Protein AF-A0A1C6P1R4-F1 (afdb_monomer_lite)

pLDDT: mean 86.48, std 16.39, range [34.47, 97.62]

Foldseek 3Di:
DPPQPPQDPFQQLLLCLLVVLCVVLVHDLQRLQVLLVVVVRHDGSVRNVCSNVSSDDDDPVRLCSSCVSSVHDSCSSTDDDDPPPDPPDDPPDDDD

Sequence (96 aa):
MPHSPRTGPVTHHVAARLRDLRERAGLSTPELARRLTASGWPTTQPTVTKTEMGQRRIDVEELAALALVLGVRPADLLPPAPPDAREDGTPKEKEK

Radius of gyration: 15.38 Å; chains: 1; bounding box: 43×32×36 Å

Structure (mmCIF, N/CA/C/O backbone):
data_AF-A0A1C6P1R4-F1
#
_entry.id   AF-A0A1C6P1R4-F1
#
loop_
_atom_site.group_PDB
_atom_site.id
_atom_site.type_symbol
_a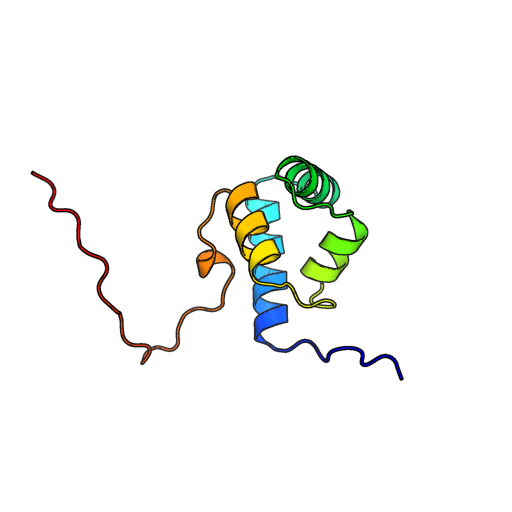tom_site.label_atom_id
_atom_site.label_alt_id
_atom_site.label_comp_id
_atom_site.label_asym_id
_atom_site.label_entity_id
_atom_site.label_seq_id
_atom_site.pdbx_PDB_ins_code
_atom_site.Cartn_x
_atom_site.Cartn_y
_atom_site.Cartn_z
_atom_site.occupancy
_atom_site.B_iso_or_equiv
_atom_site.auth_seq_id
_atom_site.auth_comp_id
_atom_site.auth_asym_id
_atom_site.auth_atom_id
_atom_site.pdbx_PDB_model_num
ATOM 1 N N . MET A 1 1 ? 23.351 -1.338 13.683 1.00 34.47 1 MET A N 1
ATOM 2 C CA . MET A 1 1 ? 23.146 -0.568 12.437 1.00 34.47 1 MET A CA 1
ATOM 3 C C . MET A 1 1 ? 21.750 -0.895 11.921 1.00 34.47 1 MET A C 1
ATOM 5 O O . MET A 1 1 ? 21.557 -2.047 11.555 1.00 34.47 1 MET A O 1
ATOM 9 N N . PRO A 1 2 ? 20.755 0.007 11.935 1.00 37.53 2 PRO A N 1
ATOM 10 C CA . PRO A 1 2 ? 19.500 -0.292 11.261 1.00 37.53 2 PRO A CA 1
ATOM 11 C C . PRO A 1 2 ? 19.756 -0.224 9.752 1.00 37.53 2 PRO A C 1
ATOM 13 O O . PRO A 1 2 ? 20.123 0.821 9.215 1.00 37.53 2 PRO A O 1
ATOM 16 N N . HIS A 1 3 ? 19.627 -1.355 9.064 1.00 48.66 3 HIS A N 1
ATOM 17 C CA . HIS A 1 3 ? 19.626 -1.386 7.609 1.00 48.66 3 HIS A CA 1
ATOM 18 C C . HIS A 1 3 ? 18.308 -0.768 7.140 1.00 48.66 3 HIS A C 1
ATOM 20 O O . HIS A 1 3 ? 17.305 -1.469 7.046 1.00 48.66 3 HIS A O 1
ATOM 26 N N . SER A 1 4 ? 18.275 0.537 6.864 1.00 49.50 4 SER A N 1
ATOM 27 C CA . SER A 1 4 ? 17.181 1.094 6.063 1.00 49.50 4 SER A CA 1
ATOM 28 C C . SER A 1 4 ? 17.212 0.380 4.711 1.00 49.50 4 SER A C 1
ATOM 30 O O . SER A 1 4 ? 18.217 0.497 3.997 1.00 49.50 4 SER A O 1
ATOM 32 N N . PRO A 1 5 ? 16.187 -0.405 4.336 1.00 55.50 5 PRO A N 1
ATOM 33 C CA . PRO A 1 5 ? 16.207 -1.048 3.040 1.00 55.50 5 PRO A CA 1
ATOM 34 C C . PRO A 1 5 ? 16.054 0.056 1.998 1.00 55.50 5 PRO A C 1
ATOM 36 O O . PRO A 1 5 ? 15.025 0.721 1.948 1.00 55.50 5 PRO A O 1
ATOM 39 N N . ARG A 1 6 ? 17.074 0.251 1.153 1.00 67.44 6 ARG A N 1
ATOM 40 C CA . ARG A 1 6 ? 16.889 0.961 -0.118 1.00 67.44 6 ARG A CA 1
ATOM 41 C C . ARG A 1 6 ? 15.767 0.237 -0.861 1.00 67.44 6 ARG A C 1
ATOM 43 O O . ARG A 1 6 ? 15.935 -0.902 -1.315 1.00 67.44 6 ARG A O 1
ATOM 50 N N . THR A 1 7 ? 14.589 0.842 -0.888 1.00 81.31 7 THR A N 1
ATOM 51 C CA . THR A 1 7 ? 13.452 0.338 -1.645 1.00 81.31 7 THR A CA 1
ATOM 52 C C . THR A 1 7 ? 13.759 0.479 -3.128 1.00 81.31 7 THR A C 1
ATOM 54 O O . THR A 1 7 ? 14.310 1.480 -3.578 1.00 81.31 7 THR A O 1
ATOM 57 N N . GLY A 1 8 ? 13.502 -0.594 -3.875 1.00 88.75 8 GLY A N 1
ATOM 58 C CA . GLY A 1 8 ? 13.845 -0.693 -5.292 1.00 88.75 8 GLY A CA 1
ATOM 59 C C . GLY A 1 8 ? 12.718 -0.197 -6.203 1.00 88.75 8 GLY A C 1
ATOM 60 O O . GLY A 1 8 ? 11.644 0.161 -5.712 1.00 88.75 8 GLY A O 1
ATOM 61 N N . PRO A 1 9 ? 12.920 -0.225 -7.531 1.00 90.25 9 PRO A N 1
ATOM 62 C CA . PRO A 1 9 ? 11.914 0.202 -8.508 1.00 90.25 9 PRO A CA 1
ATOM 63 C C . PRO A 1 9 ? 10.607 -0.596 -8.396 1.00 90.25 9 PRO A C 1
ATOM 65 O O . PRO A 1 9 ? 9.529 -0.016 -8.475 1.00 90.25 9 PRO A O 1
ATOM 68 N N . VAL A 1 10 ? 10.688 -1.900 -8.107 1.00 91.81 10 VAL A N 1
ATOM 69 C CA . VAL A 1 10 ? 9.507 -2.753 -7.889 1.00 91.81 10 VAL A CA 1
ATOM 70 C C . VAL A 1 10 ? 8.678 -2.258 -6.706 1.00 91.81 10 VAL A C 1
ATOM 72 O O . VAL A 1 10 ? 7.463 -2.149 -6.814 1.00 91.81 10 VAL A O 1
ATOM 75 N N . THR A 1 11 ? 9.314 -1.891 -5.588 1.00 93.62 11 THR A N 1
ATOM 76 C CA . THR A 1 11 ? 8.575 -1.389 -4.423 1.00 93.62 11 THR A CA 1
ATOM 77 C C . THR A 1 11 ? 7.861 -0.075 -4.724 1.00 93.62 11 THR A C 1
ATOM 79 O O . THR A 1 11 ? 6.720 0.098 -4.314 1.00 93.62 11 THR A O 1
ATOM 82 N N . HIS A 1 12 ? 8.497 0.830 -5.472 1.00 94.00 12 HIS A N 1
ATOM 83 C CA . HIS A 1 12 ? 7.864 2.087 -5.878 1.00 94.00 12 HIS A CA 1
ATOM 84 C C . HIS A 1 12 ? 6.696 1.858 -6.844 1.00 94.00 12 HIS A C 1
ATOM 86 O O . HIS A 1 12 ? 5.678 2.536 -6.731 1.00 94.00 12 HIS A O 1
ATOM 92 N N . HIS A 1 13 ? 6.809 0.880 -7.750 1.00 95.19 13 HIS A N 1
ATOM 93 C CA . HIS A 1 13 ? 5.705 0.496 -8.627 1.00 95.19 13 HIS A CA 1
ATOM 94 C C . HIS A 1 13 ? 4.507 0.000 -7.817 1.00 95.19 13 HIS A C 1
ATOM 96 O O . HIS A 1 13 ? 3.404 0.518 -7.972 1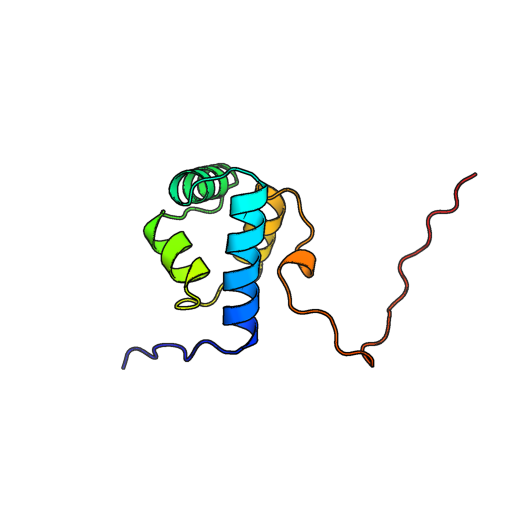.00 95.19 13 HIS A O 1
ATOM 102 N N . VAL A 1 14 ? 4.737 -0.952 -6.910 1.00 96.00 14 VAL A N 1
ATOM 103 C CA . VAL A 1 14 ? 3.687 -1.500 -6.043 1.00 96.00 14 VAL A CA 1
ATOM 104 C C . VAL A 1 14 ? 3.052 -0.399 -5.194 1.00 96.00 14 VAL A C 1
ATOM 106 O O . VAL A 1 14 ? 1.834 -0.344 -5.080 1.00 96.00 14 VAL A O 1
ATOM 109 N N . ALA A 1 15 ? 3.854 0.512 -4.641 1.00 96.00 15 ALA A N 1
ATOM 110 C CA . ALA A 1 15 ? 3.378 1.643 -3.849 1.00 96.00 15 ALA A CA 1
ATOM 111 C C . ALA A 1 15 ? 2.437 2.565 -4.647 1.00 96.00 15 ALA A C 1
ATOM 113 O O . ALA A 1 15 ? 1.336 2.884 -4.192 1.00 96.00 15 ALA A O 1
ATOM 114 N N . ALA A 1 16 ? 2.838 2.941 -5.865 1.00 96.44 16 ALA A N 1
ATOM 115 C CA . ALA A 1 16 ? 2.015 3.749 -6.760 1.00 96.44 16 ALA A CA 1
ATOM 116 C C . ALA A 1 16 ? 0.738 3.007 -7.183 1.00 96.44 16 ALA A C 1
ATOM 118 O O . ALA A 1 16 ? -0.347 3.590 -7.207 1.00 96.44 16 ALA A O 1
ATOM 119 N N . ARG A 1 17 ? 0.856 1.708 -7.479 1.00 97.19 17 ARG A N 1
ATOM 120 C CA . ARG A 1 17 ? -0.263 0.879 -7.924 1.00 97.19 17 ARG A CA 1
ATOM 121 C C . ARG A 1 17 ? -1.282 0.643 -6.816 1.00 97.19 17 ARG A C 1
ATOM 123 O O . ARG A 1 17 ? -2.479 0.746 -7.063 1.00 97.19 17 ARG A O 1
ATOM 130 N N . LEU A 1 18 ? -0.811 0.411 -5.594 1.00 97.19 18 LEU A N 1
ATOM 131 C CA . LEU A 1 18 ? -1.635 0.329 -4.395 1.00 97.19 18 LEU A CA 1
ATOM 132 C C . LEU A 1 18 ? -2.461 1.604 -4.207 1.00 97.19 18 LEU A C 1
ATOM 134 O O . LEU A 1 18 ? -3.669 1.525 -3.990 1.00 97.19 18 LEU A O 1
ATOM 138 N N . ARG A 1 19 ? -1.823 2.773 -4.327 1.00 97.44 19 ARG A N 1
ATOM 139 C CA . ARG A 1 19 ? -2.507 4.059 -4.187 1.00 97.44 19 ARG A CA 1
ATOM 140 C C . ARG A 1 19 ? -3.608 4.245 -5.232 1.00 97.44 19 ARG A C 1
ATOM 142 O O . ARG A 1 19 ? -4.730 4.576 -4.862 1.00 97.44 19 ARG A O 1
ATOM 149 N N . ASP A 1 20 ? -3.306 3.994 -6.505 1.00 97.62 20 ASP A N 1
ATOM 150 C CA . ASP A 1 20 ? -4.283 4.099 -7.599 1.00 97.62 20 ASP A CA 1
ATOM 151 C C . ASP A 1 20 ? -5.475 3.151 -7.386 1.00 97.62 20 ASP A C 1
ATOM 153 O O . ASP A 1 20 ? -6.627 3.569 -7.477 1.00 97.62 20 ASP A O 1
ATOM 157 N N . LEU A 1 21 ? -5.220 1.890 -7.026 1.00 97.44 21 LEU A N 1
ATOM 158 C CA . LEU A 1 21 ? -6.282 0.919 -6.757 1.00 97.44 21 LEU A CA 1
ATOM 159 C C . LEU A 1 21 ? -7.122 1.299 -5.531 1.00 97.44 21 LEU A C 1
ATOM 161 O O . LEU A 1 21 ? -8.346 1.177 -5.569 1.00 97.44 21 LEU A O 1
ATOM 165 N N . ARG A 1 22 ? -6.493 1.810 -4.466 1.00 97.19 22 ARG A N 1
ATOM 166 C CA . ARG A 1 22 ? -7.201 2.304 -3.277 1.00 97.19 22 ARG A CA 1
ATOM 167 C C . ARG A 1 22 ? -8.130 3.467 -3.629 1.00 97.19 22 ARG A C 1
ATOM 169 O O . ARG A 1 22 ? -9.281 3.481 -3.192 1.00 97.19 22 ARG A O 1
ATOM 176 N N . GLU A 1 23 ? -7.639 4.432 -4.403 1.00 97.19 23 GLU A N 1
ATOM 177 C CA . GLU A 1 23 ? -8.412 5.600 -4.838 1.00 97.19 23 GLU A CA 1
ATOM 178 C C . GLU A 1 23 ? -9.578 5.189 -5.753 1.00 97.19 23 GLU A C 1
ATOM 180 O O . GLU A 1 23 ? -10.701 5.645 -5.544 1.00 97.19 23 GLU A O 1
ATOM 185 N N . ARG A 1 24 ? -9.367 4.245 -6.683 1.00 96.62 24 ARG A N 1
ATOM 186 C CA . ARG A 1 24 ? -10.437 3.669 -7.524 1.00 96.62 24 ARG A CA 1
ATOM 187 C C . ARG A 1 24 ? -11.498 2.919 -6.726 1.00 96.62 24 ARG A C 1
ATOM 189 O O . ARG A 1 24 ? -12.669 2.963 -7.084 1.00 96.62 24 ARG A O 1
ATOM 196 N N . ALA A 1 25 ? -11.100 2.259 -5.642 1.00 94.75 25 ALA A N 1
ATOM 197 C CA . ALA A 1 25 ? -12.017 1.601 -4.718 1.00 94.75 25 ALA A CA 1
ATOM 198 C C . ALA A 1 25 ? -12.759 2.590 -3.791 1.00 94.75 25 ALA A C 1
ATOM 200 O O . ALA A 1 25 ? -13.562 2.162 -2.961 1.00 94.75 25 ALA A O 1
ATOM 201 N N . GLY A 1 26 ? -12.488 3.900 -3.888 1.00 96.56 26 GLY A N 1
ATOM 202 C CA . GLY A 1 26 ? -13.107 4.928 -3.048 1.00 96.56 26 GLY A CA 1
ATOM 203 C C . GLY A 1 26 ? -12.690 4.852 -1.577 1.00 96.56 26 GLY A C 1
ATOM 204 O O . GLY A 1 26 ? -13.411 5.329 -0.702 1.00 96.56 26 GLY A O 1
ATOM 205 N N . LEU A 1 27 ? -11.548 4.226 -1.278 1.00 96.56 27 LEU A N 1
ATOM 206 C CA . LEU A 1 27 ? -11.093 4.004 0.093 1.00 96.56 27 LEU A CA 1
ATOM 207 C C . LEU A 1 27 ? -10.127 5.096 0.532 1.00 96.56 27 LEU A C 1
ATOM 209 O O . LEU A 1 27 ? -9.192 5.455 -0.180 1.00 96.56 27 LEU 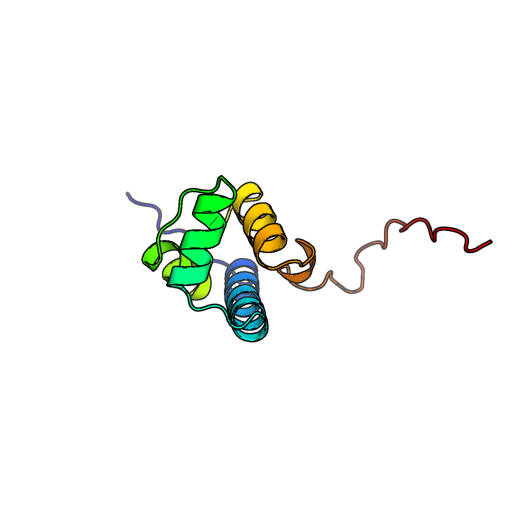A O 1
ATOM 213 N N . SER A 1 28 ? -10.287 5.585 1.757 1.00 97.12 28 SER A N 1
ATOM 214 C CA . SER A 1 28 ? -9.255 6.389 2.409 1.00 97.12 28 SER A CA 1
ATOM 215 C C . SER A 1 28 ? -8.135 5.485 2.948 1.00 97.12 28 SER A C 1
ATOM 217 O O . SER A 1 28 ? -8.341 4.295 3.194 1.00 97.12 28 SER A O 1
ATOM 219 N N . THR A 1 29 ? -6.934 6.027 3.161 1.00 96.56 29 THR A N 1
ATOM 220 C CA . THR A 1 29 ? -5.823 5.290 3.792 1.00 96.56 29 THR A CA 1
ATOM 221 C C . THR A 1 29 ? -6.196 4.645 5.143 1.00 96.56 29 THR A C 1
ATOM 223 O O . THR A 1 29 ? -5.876 3.470 5.333 1.00 96.56 29 THR A O 1
ATOM 226 N N . PRO A 1 30 ? -6.883 5.329 6.089 1.00 97.19 30 PRO A N 1
ATOM 227 C CA . PRO A 1 30 ? -7.303 4.685 7.337 1.00 97.19 30 PRO A 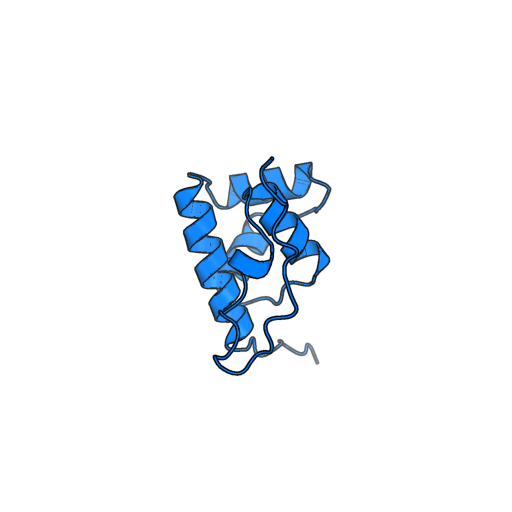CA 1
ATOM 228 C C . PRO A 1 30 ? -8.387 3.619 7.129 1.00 97.19 30 PRO A C 1
ATOM 230 O O . PRO A 1 30 ? -8.382 2.617 7.841 1.00 97.19 30 PRO A O 1
ATOM 233 N N . GLU A 1 31 ? -9.272 3.777 6.139 1.00 97.38 31 GLU A N 1
ATOM 234 C CA . GLU A 1 31 ? -10.268 2.751 5.813 1.00 97.38 31 GLU A CA 1
ATOM 235 C C . GLU A 1 31 ? -9.604 1.477 5.280 1.00 97.38 31 GLU A C 1
ATOM 237 O O . GLU A 1 31 ? -9.948 0.377 5.710 1.00 97.38 31 GLU A O 1
ATOM 242 N N . LEU A 1 32 ? -8.602 1.616 4.405 1.00 96.69 32 LEU A N 1
ATOM 243 C CA . LEU A 1 32 ? -7.810 0.482 3.932 1.00 96.69 32 LEU A CA 1
ATOM 244 C C . LEU A 1 32 ? -7.114 -0.234 5.099 1.00 96.69 32 LEU A C 1
ATOM 246 O O . LEU A 1 32 ? -7.193 -1.456 5.200 1.00 96.69 32 LEU A O 1
ATOM 250 N N . ALA A 1 33 ? -6.492 0.514 6.016 1.00 97.19 33 ALA A N 1
ATOM 251 C CA . ALA A 1 33 ? -5.851 -0.066 7.198 1.00 97.19 33 ALA A CA 1
ATOM 252 C C . ALA A 1 33 ? -6.845 -0.846 8.080 1.00 97.19 33 ALA A C 1
ATOM 254 O O . ALA A 1 33 ? -6.540 -1.945 8.552 1.00 97.19 33 ALA A O 1
ATOM 255 N N . ARG A 1 34 ? -8.055 -0.302 8.266 1.00 97.38 34 ARG A N 1
ATOM 256 C CA . ARG A 1 34 ? -9.130 -0.959 9.017 1.00 97.38 34 ARG A CA 1
ATOM 257 C C . ARG A 1 34 ? -9.570 -2.259 8.348 1.00 97.38 34 ARG A C 1
ATOM 259 O O . ARG A 1 34 ? -9.715 -3.266 9.034 1.00 97.38 34 ARG A O 1
ATOM 266 N N . ARG A 1 35 ? -9.755 -2.254 7.026 1.00 96.69 35 ARG A N 1
ATOM 267 C CA . ARG A 1 35 ? -10.164 -3.445 6.265 1.00 96.69 35 ARG A CA 1
ATOM 268 C C . ARG A 1 35 ? -9.098 -4.535 6.263 1.00 96.69 35 ARG A C 1
ATOM 270 O O . ARG A 1 35 ? -9.445 -5.690 6.463 1.00 96.69 35 ARG A O 1
ATOM 277 N N . LEU A 1 36 ? -7.824 -4.168 6.122 1.00 96.00 36 LEU A N 1
ATOM 278 C CA . LEU A 1 36 ? -6.700 -5.103 6.255 1.00 96.00 36 LEU A CA 1
ATOM 279 C C . LEU A 1 36 ? -6.662 -5.745 7.643 1.00 96.00 36 LEU A C 1
ATOM 281 O O . LEU A 1 36 ? -6.549 -6.960 7.772 1.00 96.00 36 LEU A O 1
ATOM 285 N N . THR A 1 37 ? -6.848 -4.940 8.689 1.00 95.69 37 THR A N 1
ATOM 286 C CA . THR A 1 37 ? -6.907 -5.459 10.062 1.00 95.69 37 THR A CA 1
ATOM 287 C C . THR A 1 37 ? -8.093 -6.408 10.246 1.00 95.69 37 THR A C 1
ATOM 289 O O . THR A 1 37 ? -7.943 -7.467 10.849 1.00 95.69 37 THR A O 1
ATOM 292 N N . ALA A 1 38 ? -9.254 -6.076 9.675 1.00 93.94 38 ALA A N 1
ATOM 293 C CA . ALA A 1 38 ? -10.439 -6.931 9.706 1.00 93.94 38 ALA A CA 1
ATOM 294 C C . ALA A 1 38 ? -10.276 -8.233 8.897 1.00 93.94 38 ALA A C 1
ATOM 296 O O . ALA A 1 38 ? -10.901 -9.232 9.241 1.00 93.94 38 ALA A O 1
ATOM 297 N N . SER A 1 39 ? -9.424 -8.252 7.864 1.00 90.50 39 SER A N 1
ATOM 298 C CA . SER A 1 39 ? -9.102 -9.455 7.084 1.00 90.50 39 SER A CA 1
ATOM 299 C C . SER A 1 39 ? -7.990 -10.311 7.705 1.00 90.50 39 SER A C 1
ATOM 301 O O . SER A 1 39 ? -7.478 -11.209 7.043 1.00 90.50 39 SER A O 1
ATOM 303 N N . GLY A 1 40 ? -7.588 -10.031 8.950 1.00 89.94 40 GLY A N 1
ATOM 304 C CA . GLY A 1 40 ? -6.561 -10.794 9.662 1.00 89.94 40 GLY A CA 1
ATOM 305 C C . GLY A 1 40 ? -5.128 -10.303 9.447 1.00 89.94 40 GLY A C 1
ATOM 306 O O . GLY A 1 40 ? -4.204 -10.986 9.876 1.00 89.94 40 GLY A O 1
ATOM 307 N N . TRP A 1 41 ? -4.929 -9.127 8.835 1.00 91.81 41 TRP A N 1
ATOM 308 C CA . TRP A 1 41 ? -3.619 -8.486 8.683 1.00 91.81 41 TRP A CA 1
ATOM 309 C C . TRP A 1 41 ? -3.523 -7.203 9.526 1.00 91.81 41 TRP A C 1
ATOM 311 O O . TRP A 1 41 ? -3.892 -6.120 9.055 1.00 91.81 41 TRP A O 1
ATOM 321 N N . PRO A 1 42 ? -3.049 -7.283 10.785 1.00 91.94 42 PRO A N 1
ATOM 322 C CA . PRO A 1 42 ? -2.981 -6.128 11.673 1.00 91.94 42 PRO A CA 1
ATOM 323 C C . PRO A 1 42 ? -2.080 -5.037 11.092 1.00 91.94 42 PRO A C 1
ATOM 325 O O . PRO A 1 42 ? -0.871 -5.212 10.950 1.00 91.94 42 PRO A O 1
ATOM 328 N N . THR A 1 43 ? -2.660 -3.883 10.770 1.00 94.00 43 THR A N 1
ATOM 329 C CA . THR A 1 43 ? -1.908 -2.752 10.223 1.00 94.00 43 THR A CA 1
ATOM 330 C C . THR A 1 43 ? -2.484 -1.422 10.689 1.00 94.00 43 THR A C 1
ATOM 332 O O . THR A 1 43 ? -3.585 -1.334 11.228 1.00 94.00 43 THR A O 1
ATOM 335 N N . THR A 1 44 ? -1.721 -0.353 10.497 1.00 96.19 44 THR A N 1
ATOM 336 C CA . THR A 1 44 ? -2.097 1.000 10.915 1.00 96.19 44 THR A CA 1
ATOM 337 C C . THR A 1 44 ? -2.058 1.953 9.732 1.00 96.19 44 THR A C 1
ATOM 339 O O . THR A 1 44 ? -1.295 1.754 8.787 1.00 96.19 44 THR A O 1
ATOM 342 N N . GLN A 1 45 ? -2.839 3.035 9.792 1.00 96.12 45 GLN A N 1
ATOM 343 C CA . GLN A 1 45 ? -2.828 4.068 8.752 1.00 96.12 45 GLN A CA 1
ATOM 344 C C . GLN A 1 45 ? -1.402 4.560 8.418 1.00 96.12 45 GLN A C 1
ATOM 346 O O . GLN A 1 45 ? -1.077 4.581 7.233 1.00 96.12 45 GLN A O 1
ATOM 351 N N . PRO A 1 46 ? -0.511 4.887 9.384 1.00 96.50 46 PRO A N 1
ATOM 352 C CA . PRO A 1 46 ? 0.850 5.317 9.056 1.00 96.50 46 PRO A CA 1
ATOM 353 C C . PRO A 1 46 ? 1.671 4.241 8.340 1.00 96.50 46 PRO A C 1
ATOM 355 O O . PRO A 1 46 ? 2.553 4.566 7.548 1.00 96.50 46 PRO A O 1
ATOM 358 N N . THR A 1 47 ? 1.393 2.963 8.612 1.00 94.38 47 THR A N 1
ATOM 359 C CA . THR A 1 47 ? 2.043 1.840 7.923 1.00 94.38 47 THR A CA 1
ATOM 360 C C . THR A 1 47 ? 1.611 1.803 6.466 1.00 94.38 47 THR A C 1
ATOM 362 O O . THR A 1 47 ? 2.468 1.783 5.587 1.00 94.38 47 THR A O 1
ATOM 365 N N . VAL A 1 48 ? 0.305 1.908 6.206 1.00 95.44 48 VAL A N 1
ATOM 366 C CA . VAL A 1 48 ? -0.234 1.992 4.843 1.00 95.44 48 VAL A CA 1
ATOM 367 C C . VAL A 1 48 ? 0.327 3.214 4.110 1.00 95.44 48 VAL A C 1
ATOM 369 O O . VAL A 1 48 ? 0.810 3.068 2.993 1.00 95.44 48 VAL A O 1
ATOM 372 N N . THR A 1 49 ? 0.379 4.390 4.745 1.00 96.00 49 THR A N 1
ATOM 373 C CA . THR A 1 49 ? 0.984 5.595 4.151 1.00 96.00 49 THR A CA 1
ATOM 374 C C . THR A 1 49 ? 2.447 5.370 3.758 1.00 96.00 49 THR A C 1
ATOM 376 O O . THR A 1 49 ? 2.848 5.723 2.652 1.00 96.00 49 THR A O 1
ATOM 379 N N . LYS A 1 50 ? 3.260 4.756 4.628 1.00 94.69 50 LYS A N 1
ATOM 380 C CA . LYS A 1 50 ? 4.668 4.446 4.317 1.00 94.69 50 LYS A CA 1
ATOM 381 C C . LYS A 1 50 ? 4.799 3.448 3.169 1.00 94.69 50 LYS A C 1
ATOM 383 O O . LYS A 1 50 ? 5.715 3.584 2.356 1.00 94.69 50 LYS A O 1
ATOM 388 N N . THR A 1 51 ? 3.894 2.474 3.092 1.00 94.62 51 THR A N 1
ATOM 389 C CA . THR A 1 51 ? 3.818 1.533 1.972 1.00 94.62 51 THR A CA 1
ATOM 390 C C . THR A 1 51 ? 3.465 2.262 0.670 1.00 94.62 51 THR A C 1
ATOM 392 O O . THR A 1 51 ? 4.181 2.095 -0.310 1.00 94.62 51 THR A O 1
ATOM 395 N N . GLU A 1 52 ? 2.459 3.144 0.661 1.00 95.62 52 GLU A N 1
ATOM 396 C CA . GLU A 1 52 ? 2.081 3.962 -0.512 1.00 95.62 52 GLU A CA 1
ATOM 397 C C . GLU A 1 52 ? 3.171 4.959 -0.943 1.00 95.62 52 GLU A C 1
ATOM 399 O O . GLU A 1 52 ? 3.231 5.355 -2.104 1.00 95.62 52 GLU A O 1
ATOM 404 N N . MET A 1 53 ? 4.057 5.360 -0.028 1.00 94.38 53 MET A N 1
ATOM 405 C CA . MET A 1 53 ? 5.226 6.195 -0.329 1.00 94.38 53 MET A CA 1
ATOM 406 C C . MET A 1 53 ? 6.444 5.386 -0.800 1.00 94.38 53 MET A C 1
ATOM 408 O O . MET A 1 53 ? 7.487 5.972 -1.081 1.00 94.38 53 MET A O 1
ATOM 412 N N . GLY A 1 54 ? 6.364 4.051 -0.830 1.00 93.12 54 GLY A N 1
ATOM 413 C CA . GLY A 1 54 ? 7.499 3.191 -1.169 1.00 93.12 54 GLY A CA 1
ATOM 414 C C . GLY A 1 54 ? 8.633 3.243 -0.141 1.00 93.12 54 GLY A C 1
ATOM 415 O O . GLY A 1 54 ? 9.763 2.877 -0.448 1.00 93.12 54 GLY A O 1
ATOM 416 N N . GLN A 1 55 ? 8.359 3.689 1.088 1.00 92.62 55 GLN A N 1
ATOM 417 C CA . GLN A 1 55 ? 9.348 3.784 2.171 1.00 92.62 55 GLN A CA 1
ATOM 418 C C . GLN A 1 55 ? 9.509 2.466 2.940 1.00 92.62 55 GLN A C 1
ATOM 420 O O . GLN A 1 55 ? 10.376 2.344 3.806 1.00 92.62 55 GLN A O 1
ATOM 425 N N . ARG A 1 56 ? 8.666 1.475 2.640 1.00 91.12 56 ARG A N 1
ATOM 426 C CA . ARG A 1 56 ? 8.681 0.149 3.252 1.00 91.12 56 ARG A CA 1
ATOM 427 C C . ARG A 1 56 ? 8.484 -0.924 2.182 1.00 91.12 56 ARG A C 1
ATOM 429 O O . ARG A 1 56 ? 7.753 -0.725 1.217 1.00 91.12 56 ARG A O 1
ATOM 436 N N . ARG A 1 57 ? 9.145 -2.068 2.374 1.00 90.19 57 ARG A N 1
ATOM 437 C CA . ARG A 1 57 ? 8.892 -3.289 1.601 1.00 90.19 57 ARG A CA 1
ATOM 438 C C . ARG A 1 57 ? 7.687 -4.026 2.168 1.00 90.19 57 ARG A C 1
ATOM 440 O O . ARG A 1 57 ? 7.563 -4.115 3.386 1.00 90.19 57 ARG A O 1
ATOM 447 N N . ILE A 1 58 ? 6.874 -4.568 1.274 1.00 91.00 58 ILE A N 1
ATOM 448 C CA . ILE A 1 58 ? 5.807 -5.502 1.619 1.00 91.00 58 ILE A CA 1
ATOM 449 C C . ILE A 1 58 ? 6.303 -6.932 1.427 1.00 91.00 58 ILE A C 1
ATOM 451 O O . ILE A 1 58 ? 7.138 -7.189 0.553 1.00 91.00 58 ILE A O 1
ATOM 455 N N . ASP A 1 59 ? 5.810 -7.839 2.253 1.00 91.88 59 ASP A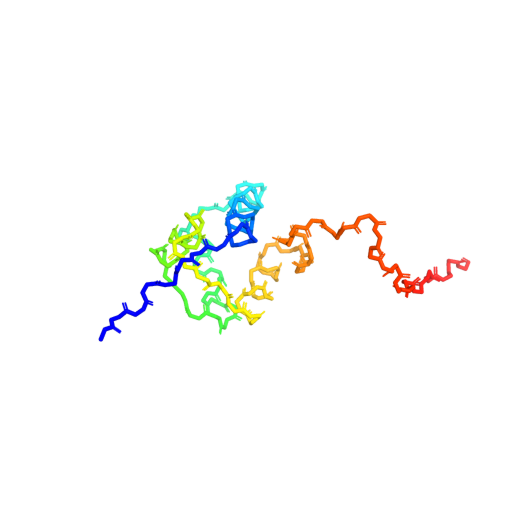 N 1
ATOM 456 C CA . ASP A 1 59 ? 5.987 -9.276 2.076 1.00 91.88 59 ASP A CA 1
ATOM 457 C C . ASP A 1 59 ? 4.843 -9.875 1.233 1.00 91.88 59 ASP A C 1
ATOM 459 O O . ASP A 1 59 ? 3.949 -9.172 0.752 1.00 91.88 59 ASP A O 1
ATOM 463 N N . VAL A 1 60 ? 4.918 -11.184 0.988 1.00 93.69 60 VAL A N 1
ATOM 464 C CA . VAL A 1 60 ? 3.961 -11.901 0.134 1.00 93.69 60 VAL A CA 1
ATOM 465 C C . VAL A 1 60 ? 2.582 -12.009 0.793 1.00 93.69 60 VAL A C 1
ATOM 467 O O . VAL A 1 60 ? 1.574 -11.937 0.089 1.00 93.69 60 VAL A O 1
ATOM 470 N N . GLU A 1 61 ? 2.518 -12.143 2.120 1.00 92.19 61 GLU A N 1
ATOM 471 C CA . GLU A 1 61 ? 1.250 -12.219 2.854 1.00 92.19 61 GLU A CA 1
ATOM 472 C C . GLU A 1 61 ? 0.536 -10.866 2.811 1.00 92.19 61 GLU A C 1
ATOM 474 O O . GLU A 1 61 ? -0.652 -10.796 2.491 1.00 92.19 61 GLU A O 1
ATOM 479 N N . GLU A 1 62 ? 1.278 -9.776 3.014 1.00 93.06 62 GLU A N 1
ATOM 480 C CA . GLU A 1 62 ? 0.762 -8.416 2.884 1.00 93.06 62 GLU A CA 1
ATOM 481 C C . GLU A 1 62 ? 0.257 -8.127 1.466 1.00 93.06 62 GLU A C 1
ATOM 483 O O . GLU A 1 62 ? -0.823 -7.558 1.296 1.00 93.06 62 GLU A O 1
ATOM 488 N N . LEU A 1 63 ? 0.999 -8.546 0.435 1.00 95.25 63 LEU A N 1
ATOM 489 C CA . LEU A 1 63 ? 0.575 -8.404 -0.960 1.00 95.25 63 LEU A CA 1
ATOM 490 C C . LEU A 1 63 ? -0.760 -9.123 -1.217 1.00 95.25 63 LEU A C 1
ATOM 492 O O . LEU A 1 63 ? -1.651 -8.561 -1.858 1.00 95.25 63 LEU A O 1
ATOM 496 N N . ALA A 1 64 ? -0.909 -10.349 -0.710 1.00 95.06 64 ALA A N 1
ATOM 497 C CA . ALA A 1 64 ? -2.137 -11.125 -0.849 1.00 95.06 64 ALA A CA 1
ATOM 498 C C . ALA A 1 64 ? -3.313 -10.482 -0.093 1.00 95.06 64 ALA A C 1
ATOM 500 O O . ALA A 1 64 ? -4.412 -10.382 -0.641 1.00 95.06 64 ALA A O 1
ATOM 501 N N . ALA A 1 65 ? -3.082 -9.984 1.125 1.00 95.56 65 ALA A N 1
ATOM 502 C CA . ALA A 1 65 ? -4.096 -9.287 1.914 1.00 95.56 65 ALA A CA 1
ATOM 503 C C . ALA A 1 65 ? -4.575 -7.997 1.227 1.00 95.56 65 ALA A C 1
ATOM 505 O O . ALA A 1 65 ? -5.776 -7.729 1.169 1.00 95.56 65 ALA A O 1
ATOM 506 N N . LEU A 1 66 ? -3.652 -7.221 0.647 1.00 96.12 66 LEU A N 1
ATOM 507 C CA . LEU A 1 66 ? -3.977 -6.030 -0.141 1.00 96.12 66 LEU A CA 1
ATOM 508 C C . LEU A 1 66 ? -4.851 -6.374 -1.346 1.00 96.12 66 LEU A C 1
ATOM 510 O O . LEU A 1 66 ? -5.870 -5.722 -1.565 1.00 96.12 66 LEU A O 1
ATOM 514 N N . ALA A 1 67 ? -4.478 -7.410 -2.096 1.00 96.75 67 ALA A N 1
ATOM 515 C CA . ALA A 1 67 ? -5.244 -7.870 -3.247 1.00 96.75 67 ALA A CA 1
ATOM 516 C C . ALA A 1 67 ? -6.671 -8.286 -2.850 1.00 96.75 67 ALA A C 1
ATOM 518 O O . ALA A 1 67 ? -7.637 -7.850 -3.475 1.00 96.75 67 ALA A O 1
ATOM 519 N N . LEU A 1 68 ? -6.807 -9.041 -1.756 1.00 95.94 68 LEU A N 1
ATOM 520 C CA . LEU A 1 68 ? -8.094 -9.484 -1.224 1.00 95.94 68 LEU A CA 1
ATOM 521 C C . LEU A 1 68 ? -8.982 -8.304 -0.811 1.00 95.94 68 LEU A C 1
ATOM 523 O O . LEU A 1 68 ? -10.141 -8.238 -1.214 1.00 95.94 68 LEU A O 1
ATOM 527 N N . VAL A 1 69 ? -8.447 -7.350 -0.045 1.00 96.31 69 VAL A N 1
ATOM 528 C CA . VAL A 1 69 ? -9.209 -6.184 0.437 1.00 96.31 69 VAL A CA 1
ATOM 529 C C . VAL A 1 69 ? -9.618 -5.245 -0.699 1.00 96.31 69 VAL A C 1
ATOM 531 O O . VAL A 1 69 ? -10.682 -4.625 -0.634 1.00 96.31 69 VAL A O 1
ATOM 534 N N . LEU A 1 70 ? -8.783 -5.128 -1.733 1.00 96.00 70 LEU A N 1
ATOM 535 C CA . LEU A 1 70 ? -9.049 -4.300 -2.910 1.00 96.00 70 LEU A CA 1
ATOM 536 C C . LEU A 1 70 ? -9.896 -5.017 -3.972 1.00 96.00 70 LEU A C 1
ATOM 538 O O . LEU A 1 70 ? -10.350 -4.363 -4.908 1.00 96.00 70 LEU A O 1
ATOM 542 N N . GLY A 1 71 ? -10.121 -6.329 -3.842 1.00 95.69 71 GLY A N 1
ATOM 543 C CA . GLY A 1 71 ? -10.869 -7.124 -4.817 1.00 95.69 71 GLY A CA 1
ATOM 544 C C . GLY A 1 71 ? -10.149 -7.279 -6.161 1.00 95.69 71 GLY A C 1
ATOM 545 O O . GLY A 1 71 ? -10.797 -7.299 -7.204 1.00 95.69 71 GLY A O 1
ATOM 546 N N . VAL A 1 72 ? -8.816 -7.358 -6.147 1.00 96.44 72 VAL A N 1
ATOM 547 C CA . VAL A 1 72 ? -7.962 -7.498 -7.342 1.00 96.44 72 VAL A CA 1
ATOM 548 C C . VAL A 1 72 ? -7.084 -8.745 -7.248 1.00 96.44 72 VAL A C 1
ATOM 550 O O . VAL A 1 72 ? -7.011 -9.392 -6.203 1.00 96.44 72 VAL A O 1
ATOM 553 N N . ARG A 1 73 ? -6.371 -9.092 -8.323 1.00 96.12 73 ARG A N 1
ATOM 554 C CA . ARG A 1 73 ? -5.369 -10.165 -8.287 1.00 96.12 73 ARG A CA 1
ATOM 555 C C . ARG A 1 73 ? -4.050 -9.615 -7.730 1.00 96.12 73 ARG A C 1
ATOM 557 O O . ARG A 1 73 ? -3.705 -8.472 -8.027 1.00 96.12 73 ARG A O 1
ATOM 564 N N . PRO A 1 74 ? -3.235 -10.419 -7.021 1.00 95.19 74 PRO A N 1
ATOM 565 C CA . PRO A 1 74 ? -1.910 -9.986 -6.563 1.00 95.19 74 PRO A CA 1
ATOM 566 C C . PRO A 1 74 ? -1.007 -9.479 -7.697 1.00 95.19 74 PRO A C 1
ATOM 568 O O . PRO A 1 74 ? -0.238 -8.541 -7.508 1.00 95.19 74 PRO A O 1
ATOM 571 N N . ALA A 1 75 ? -1.144 -10.052 -8.897 1.00 94.88 75 ALA A N 1
ATOM 572 C CA . ALA A 1 75 ? -0.425 -9.613 -10.090 1.00 94.88 75 ALA A CA 1
ATOM 573 C C . ALA A 1 75 ? -0.788 -8.182 -10.532 1.00 94.88 75 ALA A C 1
ATOM 575 O O . ALA A 1 75 ? 0.052 -7.512 -11.118 1.00 94.88 75 ALA A O 1
ATOM 576 N N . ASP A 1 76 ? -1.988 -7.682 -10.211 1.00 95.00 76 ASP A N 1
ATOM 577 C CA . ASP A 1 76 ? -2.423 -6.329 -10.588 1.00 95.00 76 ASP A CA 1
ATOM 578 C C . ASP A 1 76 ? -1.711 -5.227 -9.773 1.00 95.00 76 ASP A C 1
ATOM 580 O O . ASP A 1 76 ? -1.806 -4.047 -10.125 1.00 95.00 76 ASP A O 1
ATOM 584 N N . LEU A 1 77 ? -1.016 -5.608 -8.690 1.00 95.56 77 LEU A N 1
ATOM 585 C CA . LEU A 1 77 ? -0.151 -4.754 -7.864 1.00 95.56 77 LEU A CA 1
ATOM 586 C C . LEU A 1 77 ? 1.320 -4.795 -8.313 1.00 95.56 77 LEU A C 1
ATOM 588 O O . LEU A 1 77 ? 2.094 -3.911 -7.944 1.00 95.56 77 LEU A O 1
ATOM 592 N N . LEU A 1 78 ? 1.717 -5.817 -9.076 1.00 95.31 78 LEU A N 1
ATOM 593 C CA . LEU A 1 78 ? 3.089 -6.022 -9.533 1.00 95.31 78 LEU A CA 1
ATOM 594 C C . LEU A 1 78 ? 3.336 -5.306 -10.871 1.00 95.31 78 LEU A C 1
ATOM 596 O O . LEU A 1 78 ? 2.401 -5.102 -11.646 1.00 95.31 78 LEU A O 1
AT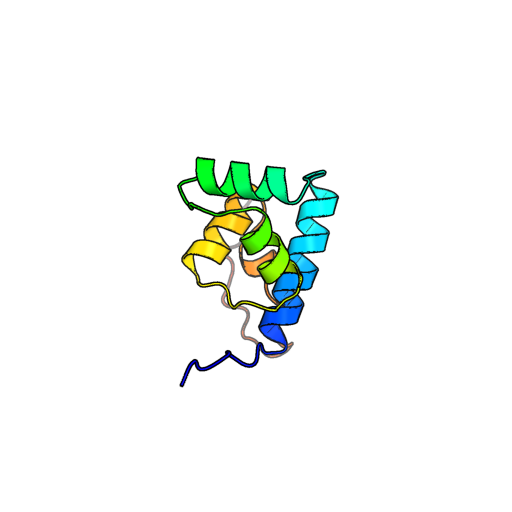OM 600 N N . PRO A 1 79 ? 4.594 -4.931 -11.173 1.00 92.31 79 PRO A N 1
ATOM 601 C CA . PRO A 1 79 ? 4.940 -4.462 -12.508 1.00 92.31 79 PRO A CA 1
ATOM 602 C C . PRO A 1 79 ? 4.619 -5.535 -13.557 1.00 92.31 79 PRO A C 1
ATOM 604 O O . PRO A 1 79 ? 4.720 -6.730 -13.256 1.00 92.31 79 PRO A O 1
ATOM 607 N N . PRO A 1 80 ? 4.265 -5.127 -14.790 1.00 87.88 80 PRO A N 1
ATOM 608 C CA . PRO A 1 80 ? 4.006 -6.072 -15.863 1.00 87.88 80 PRO A CA 1
ATOM 609 C C . PRO A 1 80 ? 5.234 -6.952 -16.091 1.00 87.88 80 PRO A C 1
ATOM 611 O O . PRO A 1 80 ? 6.377 -6.502 -15.952 1.00 87.88 80 PRO A O 1
ATOM 614 N N . ALA A 1 81 ? 4.981 -8.211 -16.440 1.00 81.88 81 ALA A N 1
ATOM 615 C CA . ALA A 1 81 ? 6.045 -9.128 -16.795 1.00 81.88 81 ALA A CA 1
ATOM 616 C C . ALA A 1 81 ? 6.840 -8.568 -17.993 1.00 81.88 81 ALA A C 1
ATOM 618 O O . ALA A 1 81 ? 6.257 -7.906 -18.861 1.00 81.88 81 ALA A O 1
ATOM 619 N N . PRO A 1 82 ? 8.163 -8.795 -18.048 1.00 80.38 82 PRO A N 1
ATOM 620 C CA . PRO A 1 82 ? 8.940 -8.447 -19.228 1.00 80.38 82 PRO A CA 1
ATOM 621 C C . PRO A 1 82 ? 8.381 -9.180 -20.463 1.00 80.38 82 PRO A C 1
ATOM 623 O O . PRO A 1 82 ? 7.795 -10.255 -20.318 1.00 80.38 82 PRO A O 1
ATOM 626 N N . PRO A 1 83 ? 8.546 -8.616 -21.672 1.00 72.38 83 PRO A N 1
ATOM 627 C CA . PRO A 1 83 ? 7.934 -9.133 -22.904 1.00 72.38 83 PRO A CA 1
ATOM 628 C C . PRO A 1 83 ? 8.351 -10.572 -23.258 1.00 72.38 83 PRO A C 1
ATOM 630 O O . PRO A 1 83 ? 7.683 -11.239 -24.039 1.00 72.38 83 PRO A O 1
ATOM 633 N N . ASP A 1 84 ? 9.454 -11.041 -22.687 1.00 78.62 84 ASP A N 1
ATOM 634 C CA . ASP A 1 84 ? 10.065 -12.357 -22.852 1.00 78.62 84 ASP A CA 1
ATOM 635 C C . ASP A 1 84 ? 9.807 -13.309 -21.666 1.00 78.62 84 ASP A C 1
ATOM 637 O O . ASP A 1 84 ? 10.313 -14.437 -21.643 1.00 78.62 84 ASP A O 1
ATOM 641 N N . ALA A 1 85 ? 8.993 -12.898 -20.686 1.00 73.44 85 ALA A N 1
ATOM 642 C CA . ALA A 1 85 ? 8.480 -13.816 -19.679 1.00 73.44 85 ALA A CA 1
ATOM 643 C C . ALA A 1 85 ? 7.621 -14.886 -20.364 1.00 73.44 85 ALA A C 1
ATOM 645 O O . ALA A 1 85 ? 6.672 -14.576 -21.081 1.00 73.44 85 ALA A O 1
ATOM 646 N N . ARG A 1 86 ? 7.962 -16.162 -20.150 1.00 72.00 86 ARG A N 1
ATOM 647 C CA . ARG A 1 86 ? 7.178 -17.281 -20.677 1.00 72.00 86 ARG A CA 1
ATOM 648 C C . ARG A 1 86 ? 5.759 -17.195 -20.120 1.00 72.00 86 ARG A C 1
ATOM 650 O O . ARG A 1 86 ? 5.573 -17.233 -18.905 1.00 72.00 86 ARG A O 1
ATOM 657 N N . GLU A 1 87 ? 4.777 -17.088 -21.008 1.00 64.38 87 GLU A N 1
ATOM 658 C CA . GLU A 1 87 ? 3.374 -17.260 -20.652 1.00 64.38 87 GLU A CA 1
ATOM 659 C C . GLU A 1 87 ? 3.141 -18.743 -20.339 1.00 64.38 87 GLU A C 1
ATOM 661 O O . GLU A 1 87 ? 2.854 -19.542 -21.230 1.00 64.38 87 GLU A O 1
ATOM 666 N N . ASP A 1 88 ? 3.316 -19.143 -19.078 1.00 60.25 88 ASP A N 1
ATOM 667 C CA . ASP A 1 88 ? 2.880 -20.470 -18.648 1.00 60.25 88 ASP A CA 1
ATOM 668 C C . ASP A 1 88 ? 1.347 -20.500 -18.623 1.00 60.25 88 ASP A C 1
ATOM 670 O O . ASP A 1 88 ? 0.677 -19.665 -18.009 1.00 60.25 88 ASP A O 1
ATOM 674 N N . GLY A 1 89 ? 0.808 -21.442 -19.397 1.00 58.91 89 GLY A N 1
ATOM 675 C CA . GLY A 1 89 ? -0.562 -21.457 -19.882 1.00 58.91 89 GLY A CA 1
ATOM 676 C C . GLY A 1 89 ? -1.618 -21.302 -18.795 1.00 58.91 89 GLY A C 1
ATOM 677 O O . GLY A 1 89 ? -1.775 -22.147 -17.916 1.00 58.91 89 GLY A O 1
ATOM 678 N N . THR A 1 90 ? -2.442 -20.266 -18.938 1.00 57.78 90 THR A N 1
ATOM 679 C CA . THR A 1 90 ? -3.778 -20.286 -18.344 1.00 57.78 90 THR A CA 1
ATOM 680 C C . THR A 1 90 ? -4.589 -21.352 -19.091 1.00 57.78 90 THR A C 1
ATOM 682 O O . THR A 1 90 ? -4.731 -21.235 -20.314 1.00 57.78 90 THR A O 1
ATOM 685 N N . PRO A 1 91 ? -5.126 -22.396 -18.431 1.00 51.25 91 PRO A N 1
ATOM 686 C CA . PRO A 1 91 ? -6.126 -23.236 -19.067 1.00 51.25 91 PRO A CA 1
ATOM 687 C C . PRO A 1 91 ? -7.311 -22.338 -19.429 1.00 51.25 91 PRO A C 1
ATOM 689 O O . PRO A 1 91 ? -7.990 -21.809 -18.553 1.00 51.25 91 PRO A O 1
ATOM 692 N N . LYS A 1 92 ? -7.543 -22.130 -20.730 1.00 53.69 92 LYS A N 1
ATOM 693 C CA . LYS A 1 92 ? -8.823 -21.609 -21.211 1.00 53.69 92 LYS A CA 1
ATOM 694 C C . LYS A 1 92 ? -9.888 -22.610 -20.776 1.00 53.69 92 LYS A C 1
ATOM 696 O O . LYS A 1 92 ? -9.982 -23.689 -21.365 1.00 53.69 92 LYS A O 1
ATOM 701 N N . GLU A 1 93 ? -10.646 -22.283 -19.733 1.00 50.69 93 GLU A N 1
ATOM 702 C CA . GLU A 1 93 ? -11.894 -22.982 -19.449 1.00 50.69 93 GLU A CA 1
ATOM 703 C C . GLU A 1 93 ? -12.729 -22.982 -20.730 1.00 50.69 93 GLU A C 1
ATOM 705 O O . GLU A 1 93 ? -12.931 -21.955 -21.381 1.00 50.69 93 GLU A O 1
ATOM 710 N N . LYS A 1 94 ? -13.096 -24.191 -21.153 1.00 50.44 94 LYS A N 1
ATOM 711 C CA . LYS A 1 94 ? -13.888 -24.429 -22.348 1.00 50.44 94 LYS A CA 1
ATOM 712 C C . LYS A 1 94 ? -15.315 -24.004 -22.032 1.00 50.44 94 LYS A C 1
ATOM 714 O O . LYS A 1 94 ? -15.968 -24.652 -21.220 1.00 50.44 94 LYS A O 1
ATOM 719 N N . GLU A 1 95 ? -15.782 -22.938 -22.666 1.00 50.72 95 GLU A N 1
ATOM 720 C CA . GLU A 1 95 ? -17.210 -22.636 -22.701 1.00 50.72 95 GLU A CA 1
ATOM 721 C C . GLU A 1 95 ? -17.899 -23.704 -23.568 1.00 50.72 95 GLU A C 1
ATOM 723 O O . GLU A 1 95 ? -17.407 -24.055 -24.647 1.00 50.72 95 GLU A O 1
ATOM 728 N N . LYS A 1 96 ? -18.950 -24.306 -23.009 1.00 48.38 96 LYS A N 1
ATOM 729 C CA . LYS A 1 96 ? -19.731 -25.419 -23.559 1.00 48.38 96 LYS A CA 1
ATOM 730 C C . LYS A 1 96 ? -20.956 -24.890 -24.291 1.00 48.38 96 LYS A C 1
ATOM 732 O O . LYS A 1 96 ? -21.599 -23.982 -23.726 1.00 48.38 96 LYS A O 1
#

Secondary structure (DSSP, 8-state):
--------HHHHHHHHHHHHHHHHTT--HHHHHHHHHHTT----HHHHHHHHTT-S---HHHHHHHHHHHTS-GGGGSPPPPTTS--PPP------